Protein AF-A0A960IGG4-F1 (afdb_monomer_lite)

pLDDT: mean 83.11, std 15.31, range [44.19, 98.44]

Radius of gyration: 19.91 Å; chains: 1; bounding box: 47×26×46 Å

Sequence (64 aa):
MRSTDGTWNVPDKPTLDGLEATWVPRWDEAGTYAFDRSAERADVYSIDTPPPTVSGSLHVGHVF

Secondary structure (DSSP, 8-state):
-----------SS---TTHHHHHHHHHHHTTTT---TTS-GGG-----PPPP--SSS--GGG--

Structure (mmCIF, N/CA/C/O backbone):
data_AF-A0A960IGG4-F1
#
_entry.id   AF-A0A960IGG4-F1
#
loop_
_atom_site.group_PDB
_atom_site.id
_atom_site.type_symbol
_atom_site.label_atom_id
_atom_site.label_alt_id
_atom_site.label_comp_id
_atom_site.label_asym_id
_atom_site.label_entity_id
_atom_site.label_seq_id
_atom_site.pdbx_PDB_ins_code
_atom_site.Cartn_x
_atom_site.Cartn_y
_atom_site.Cartn_z
_atom_site.occupancy
_atom_site.B_iso_or_equiv
_atom_site.auth_seq_id
_atom_site.auth_comp_id
_atom_site.auth_asym_id
_atom_site.auth_atom_id
_atom_site.pdbx_PDB_model_num
ATOM 1 N N . MET A 1 1 ? -27.464 11.009 -31.495 1.00 44.19 1 MET A N 1
ATOM 2 C CA . MET A 1 1 ? -26.637 9.823 -31.797 1.00 44.19 1 MET A CA 1
ATOM 3 C C . MET A 1 1 ? -25.182 10.252 -31.652 1.00 44.19 1 MET A C 1
ATOM 5 O O . MET A 1 1 ? -24.715 11.017 -32.482 1.00 44.19 1 MET A O 1
ATOM 9 N N . ARG A 1 2 ? -24.524 9.936 -30.529 1.00 45.50 2 ARG A N 1
ATOM 10 C CA . ARG A 1 2 ? -23.130 10.333 -30.251 1.00 45.50 2 ARG A CA 1
ATOM 11 C C . ARG A 1 2 ? -22.296 9.051 -30.329 1.00 45.50 2 ARG A C 1
ATOM 13 O O . ARG A 1 2 ? -22.510 8.174 -29.502 1.00 45.50 2 ARG A O 1
ATOM 20 N N . SER A 1 3 ? -21.446 8.922 -31.352 1.00 52.69 3 SER A N 1
ATOM 21 C CA . SER A 1 3 ? -20.465 7.831 -31.442 1.00 52.69 3 SER A CA 1
ATOM 22 C C . SER A 1 3 ? -19.314 8.149 -30.496 1.00 52.69 3 SER A C 1
ATOM 24 O O . SER A 1 3 ? -18.772 9.255 -30.544 1.00 52.69 3 SER A O 1
ATOM 26 N N . THR A 1 4 ? -18.968 7.215 -29.620 1.00 54.56 4 THR A N 1
ATOM 27 C CA . THR A 1 4 ? -17.749 7.255 -28.809 1.00 54.56 4 THR A CA 1
ATOM 28 C C . THR A 1 4 ? -16.831 6.148 -29.302 1.00 54.56 4 THR A C 1
ATOM 30 O O . THR A 1 4 ? -16.794 5.068 -28.719 1.00 54.56 4 THR A O 1
ATOM 33 N N . ASP A 1 5 ? -16.101 6.406 -30.383 1.00 59.41 5 ASP A N 1
ATOM 34 C CA . ASP A 1 5 ? -15.009 5.535 -30.815 1.00 59.41 5 ASP A CA 1
ATOM 35 C C . ASP A 1 5 ? -13.763 5.866 -29.982 1.00 59.41 5 ASP A C 1
ATOM 37 O O . ASP A 1 5 ? -12.886 6.626 -30.387 1.00 59.41 5 ASP A O 1
ATOM 41 N N . GLY A 1 6 ? -13.724 5.344 -28.755 1.00 63.44 6 GLY A N 1
ATOM 42 C CA . GLY A 1 6 ? -12.511 5.320 -27.946 1.00 63.44 6 GLY A CA 1
ATOM 43 C C . GLY A 1 6 ? -11.668 4.124 -28.366 1.00 63.44 6 GLY A C 1
ATOM 44 O O . GLY A 1 6 ? -11.943 3.004 -27.943 1.00 63.44 6 GLY A O 1
ATOM 45 N N . THR A 1 7 ? -10.656 4.332 -29.207 1.00 65.38 7 THR A N 1
ATOM 46 C CA . THR A 1 7 ? -9.698 3.276 -29.551 1.00 65.38 7 THR A CA 1
ATOM 47 C C . THR A 1 7 ? -8.880 2.925 -28.311 1.00 65.38 7 THR A C 1
ATOM 49 O O . THR A 1 7 ? -7.960 3.652 -27.930 1.00 65.38 7 THR A O 1
ATOM 52 N N . TRP A 1 8 ? -9.234 1.825 -27.649 1.00 72.75 8 TRP A N 1
ATOM 53 C CA . TRP A 1 8 ? -8.448 1.276 -26.554 1.00 72.75 8 TRP A CA 1
ATOM 54 C C . TRP A 1 8 ? -7.177 0.648 -27.136 1.00 72.75 8 TRP A C 1
ATOM 56 O O . TRP A 1 8 ? -7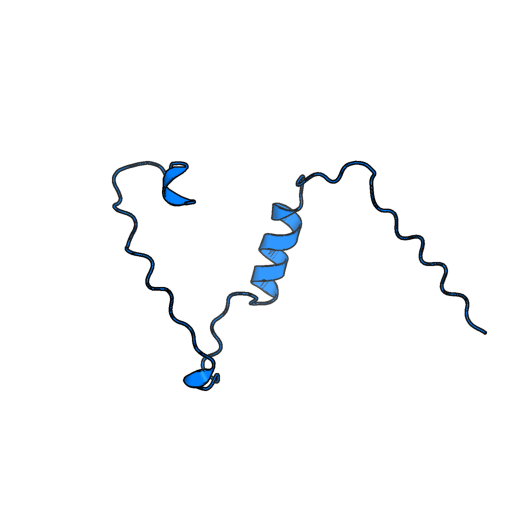.192 -0.474 -27.635 1.00 72.75 8 TRP A O 1
ATOM 66 N N . ASN A 1 9 ? -6.067 1.383 -27.094 1.00 77.75 9 ASN A N 1
ATOM 67 C CA . ASN A 1 9 ? -4.765 0.873 -27.518 1.00 77.75 9 ASN A CA 1
ATOM 68 C C . ASN A 1 9 ? -4.160 0.015 -26.397 1.00 77.75 9 ASN A C 1
ATOM 70 O O . ASN A 1 9 ? -3.477 0.535 -25.515 1.00 77.75 9 ASN A O 1
ATOM 74 N N . VAL A 1 10 ? -4.431 -1.296 -26.418 1.00 78.94 10 VAL A N 1
ATOM 75 C CA . VAL A 1 10 ? -3.685 -2.275 -25.606 1.00 78.94 10 VAL A CA 1
ATOM 76 C C . VAL A 1 10 ? -2.420 -2.675 -26.370 1.00 78.94 10 VAL A C 1
ATOM 78 O O . VAL A 1 10 ? -2.536 -3.089 -27.521 1.00 78.94 10 VAL A O 1
ATOM 81 N N . PRO A 1 11 ? -1.221 -2.580 -25.775 1.00 82.81 11 PRO A N 1
ATOM 82 C CA . PRO A 1 11 ? -0.008 -3.099 -26.397 1.00 82.81 11 PRO A CA 1
ATOM 83 C C . PRO A 1 11 ? -0.004 -4.635 -26.409 1.00 82.81 11 PRO A C 1
ATOM 85 O O . PRO A 1 11 ? -0.395 -5.263 -25.427 1.00 82.81 11 PRO A O 1
ATOM 88 N N . ASP A 1 12 ? 0.537 -5.238 -27.471 1.00 86.38 12 ASP A N 1
ATOM 89 C CA . ASP A 1 12 ? 0.678 -6.702 -27.597 1.00 86.38 12 ASP A CA 1
ATOM 90 C C . ASP A 1 12 ? 1.513 -7.326 -26.467 1.00 86.38 12 ASP A C 1
ATOM 92 O O . ASP A 1 12 ? 1.330 -8.490 -26.107 1.00 86.38 12 ASP A O 1
ATOM 96 N N . LYS A 1 13 ? 2.436 -6.545 -25.887 1.00 87.44 13 LYS A N 1
ATOM 97 C CA . LYS A 1 13 ? 3.209 -6.934 -24.707 1.00 87.44 13 LYS A CA 1
ATOM 98 C C . LYS A 1 13 ? 3.214 -5.804 -23.671 1.00 87.44 13 LYS A C 1
ATOM 100 O O . LYS A 1 13 ? 3.955 -4.837 -23.856 1.00 87.44 13 LYS A O 1
ATOM 105 N N . PRO A 1 14 ? 2.433 -5.904 -22.583 1.00 87.69 14 PRO A N 1
ATOM 106 C CA . PRO A 1 14 ? 2.520 -4.945 -21.488 1.00 87.69 14 PRO A CA 1
ATOM 107 C C . PRO A 1 14 ? 3.884 -5.041 -20.788 1.00 87.69 14 PRO A C 1
ATOM 109 O O . PRO A 1 14 ? 4.472 -6.122 -20.688 1.00 87.69 14 PRO A O 1
ATOM 112 N N . THR A 1 15 ? 4.385 -3.908 -20.296 1.00 89.81 15 THR A N 1
ATOM 113 C CA . THR A 1 15 ? 5.585 -3.835 -19.447 1.00 89.81 15 THR A CA 1
ATOM 114 C C . THR A 1 15 ? 5.242 -3.143 -18.129 1.00 89.81 15 THR A C 1
ATOM 116 O O . THR A 1 15 ? 4.204 -2.491 -18.013 1.00 89.81 15 THR A O 1
ATOM 119 N N . LEU A 1 16 ? 6.093 -3.322 -17.115 1.00 91.31 16 LEU A N 1
ATOM 120 C CA . LEU A 1 16 ? 5.940 -2.665 -15.810 1.00 91.31 16 LEU A CA 1
ATOM 121 C C . LEU A 1 16 ? 6.677 -1.319 -15.738 1.00 91.31 16 LEU A C 1
ATOM 123 O O . LEU A 1 16 ? 6.628 -0.639 -14.712 1.00 91.31 16 LEU A O 1
ATOM 127 N N . ASP A 1 17 ? 7.359 -0.932 -16.817 1.00 92.19 17 ASP A N 1
ATOM 128 C CA . ASP A 1 17 ? 8.226 0.240 -16.842 1.00 92.19 17 ASP A CA 1
ATOM 129 C C . ASP A 1 17 ? 7.431 1.508 -16.518 1.00 92.19 17 ASP A C 1
ATOM 131 O O . ASP A 1 17 ? 6.393 1.794 -17.116 1.00 92.19 17 ASP A O 1
ATOM 135 N N . GLY A 1 18 ? 7.914 2.274 -15.539 1.00 92.38 18 GLY A N 1
ATOM 136 C CA . GLY A 1 18 ? 7.295 3.534 -15.127 1.00 92.38 18 GLY A CA 1
ATOM 137 C C . GLY A 1 18 ? 5.963 3.405 -14.377 1.00 92.38 18 GLY A C 1
ATOM 138 O O . GLY A 1 18 ? 5.442 4.427 -13.922 1.00 92.38 18 GLY A O 1
ATOM 139 N N . LEU A 1 19 ? 5.417 2.194 -14.188 1.00 95.44 19 LEU A N 1
ATOM 140 C CA . LEU A 1 19 ? 4.175 2.010 -13.430 1.00 95.44 19 LEU A CA 1
ATOM 141 C C . LEU A 1 19 ? 4.353 2.387 -11.960 1.00 95.44 19 LEU A C 1
ATOM 143 O O . LEU A 1 19 ? 3.508 3.098 -11.428 1.00 95.44 19 LEU A O 1
ATOM 147 N N . GLU A 1 20 ? 5.460 1.994 -11.326 1.00 95.44 20 GLU A N 1
ATOM 148 C CA . GLU A 1 20 ? 5.744 2.371 -9.934 1.00 95.44 20 GLU A CA 1
ATOM 149 C C . GLU A 1 20 ? 5.833 3.890 -9.775 1.00 95.44 20 GLU A C 1
ATOM 151 O O . GLU A 1 20 ? 5.128 4.472 -8.955 1.00 95.44 20 GLU A O 1
ATOM 156 N N . ALA A 1 21 ? 6.615 4.550 -10.634 1.00 96.75 21 ALA A N 1
ATOM 157 C CA . ALA A 1 21 ? 6.758 6.005 -10.633 1.00 96.75 21 ALA A CA 1
ATOM 158 C C . ALA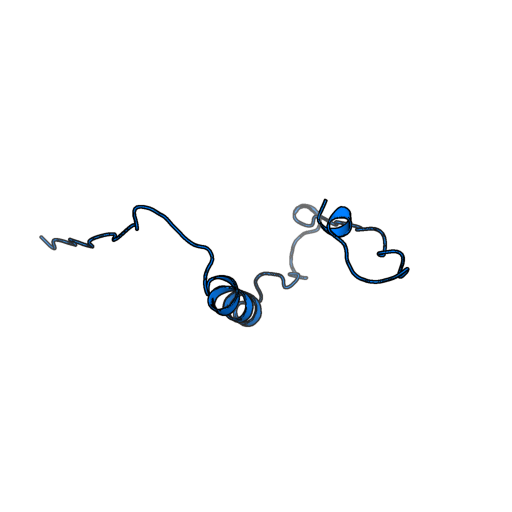 A 1 21 ? 5.429 6.740 -10.882 1.00 96.75 21 ALA A C 1
ATOM 160 O O . ALA A 1 21 ? 5.270 7.884 -10.467 1.00 96.75 21 ALA A O 1
ATOM 161 N N . THR A 1 22 ? 4.471 6.093 -11.550 1.00 96.12 22 THR A N 1
ATOM 162 C CA . THR A 1 22 ? 3.139 6.653 -11.796 1.00 96.12 22 THR A CA 1
ATOM 163 C C . THR A 1 22 ? 2.191 6.413 -10.626 1.00 96.12 22 THR A C 1
ATOM 165 O O . THR A 1 22 ? 1.467 7.322 -10.224 1.00 96.12 22 THR A O 1
ATOM 168 N N . TRP A 1 23 ? 2.135 5.186 -10.110 1.00 97.56 23 TRP A N 1
ATOM 169 C CA . TRP A 1 23 ? 1.078 4.762 -9.194 1.00 97.56 23 TRP A CA 1
ATOM 170 C C . TRP A 1 23 ? 1.418 4.980 -7.730 1.00 97.56 23 TRP A C 1
ATOM 172 O O . TRP A 1 23 ? 0.520 5.355 -6.984 1.00 97.56 23 TRP A O 1
ATOM 182 N N . VAL A 1 24 ? 2.686 4.842 -7.330 1.00 97.62 24 VAL A N 1
ATOM 183 C CA . VAL A 1 24 ? 3.116 5.119 -5.951 1.00 97.62 24 VAL A CA 1
ATOM 184 C C . VAL A 1 24 ? 2.704 6.528 -5.498 1.00 97.62 24 VAL A C 1
ATOM 186 O O . VAL A 1 24 ? 1.978 6.617 -4.508 1.00 97.62 24 VAL A O 1
ATOM 189 N N . PRO A 1 25 ? 3.060 7.623 -6.205 1.00 98.06 25 PRO A N 1
ATOM 190 C CA . PRO A 1 25 ? 2.663 8.962 -5.770 1.00 98.06 25 PRO A CA 1
ATOM 191 C C . PRO A 1 25 ? 1.147 9.168 -5.830 1.00 98.06 25 PRO A C 1
ATOM 193 O O . PRO A 1 25 ? 0.575 9.771 -4.932 1.00 98.06 25 PRO A O 1
ATOM 196 N N . ARG A 1 26 ? 0.462 8.617 -6.841 1.00 98.44 26 ARG A N 1
ATOM 197 C CA . ARG A 1 26 ? -1.000 8.745 -6.957 1.00 98.44 26 ARG A CA 1
ATOM 198 C C . ARG A 1 26 ? -1.740 8.069 -5.810 1.00 98.44 26 ARG A C 1
ATOM 200 O O . ARG A 1 26 ? -2.739 8.601 -5.335 1.00 98.44 26 ARG A O 1
ATOM 207 N N . TRP A 1 27 ? -1.296 6.885 -5.397 1.00 98.38 27 TRP A N 1
ATOM 208 C CA . TRP A 1 27 ? -1.917 6.174 -4.286 1.00 98.38 27 TRP A CA 1
ATOM 209 C C . TRP A 1 27 ? -1.668 6.870 -2.954 1.00 98.38 27 TRP A C 1
ATOM 211 O O . TRP A 1 27 ? -2.583 6.890 -2.129 1.00 98.38 27 TRP A O 1
ATOM 221 N N . ASP A 1 28 ? -0.483 7.456 -2.777 1.00 97.75 28 ASP A N 1
ATOM 222 C CA . ASP A 1 28 ? -0.139 8.276 -1.614 1.00 97.75 28 ASP A CA 1
ATOM 223 C C . ASP A 1 28 ? -1.016 9.535 -1.541 1.00 97.75 28 ASP A C 1
ATOM 225 O O . ASP A 1 28 ? -1.724 9.741 -0.557 1.00 97.75 28 ASP A O 1
ATOM 229 N N . GLU A 1 29 ? -1.086 10.307 -2.631 1.00 98.00 29 GLU A N 1
ATOM 230 C CA . GLU A 1 29 ? -1.940 11.500 -2.745 1.00 98.00 29 GLU A CA 1
ATOM 231 C C . GLU A 1 29 ? -3.425 11.188 -2.505 1.00 98.00 29 GLU A C 1
ATOM 233 O O . GLU A 1 29 ? -4.138 11.970 -1.875 1.00 98.00 29 GLU A O 1
ATOM 238 N N . ALA A 1 30 ? -3.900 10.038 -2.988 1.00 98.06 30 ALA A N 1
ATOM 239 C CA . ALA A 1 30 ? -5.274 9.588 -2.785 1.00 98.06 30 ALA A CA 1
ATOM 240 C C . ALA A 1 30 ? -5.531 8.999 -1.385 1.00 98.06 30 ALA A C 1
ATOM 242 O O . ALA A 1 30 ? -6.679 8.692 -1.065 1.00 98.06 30 ALA A O 1
ATOM 243 N N . GLY A 1 31 ? -4.494 8.791 -0.566 1.00 97.38 31 GLY A N 1
ATOM 244 C CA . GLY A 1 31 ? -4.619 8.121 0.728 1.00 97.38 31 GLY A CA 1
ATOM 245 C C . GLY A 1 31 ? -5.112 6.676 0.606 1.00 97.38 31 GLY A C 1
ATOM 246 O O . GLY A 1 31 ? -5.819 6.195 1.485 1.00 97.38 31 GLY A O 1
ATOM 247 N N . THR A 1 32 ? -4.756 5.975 -0.477 1.00 97.50 32 THR A N 1
ATOM 248 C CA . THR A 1 32 ? -5.307 4.647 -0.838 1.00 97.50 32 THR A CA 1
ATOM 249 C C . THR A 1 32 ? -5.125 3.606 0.269 1.00 97.50 32 THR A C 1
ATOM 251 O O . THR A 1 32 ? -5.958 2.719 0.432 1.00 97.50 32 THR A O 1
ATOM 254 N N . TYR A 1 33 ? -4.044 3.722 1.041 1.00 93.94 33 TYR A N 1
ATOM 255 C CA . TYR A 1 33 ? -3.719 2.821 2.150 1.00 93.94 33 TYR A CA 1
ATOM 256 C C . TYR A 1 33 ? -3.973 3.447 3.531 1.00 93.94 33 TYR A C 1
ATOM 258 O O . TYR A 1 33 ? -3.594 2.867 4.549 1.00 93.94 33 TYR A O 1
ATOM 266 N N . ALA A 1 34 ? -4.576 4.639 3.593 1.00 96.12 34 ALA A N 1
ATOM 267 C CA . ALA A 1 34 ? -4.879 5.298 4.855 1.00 96.12 34 ALA A CA 1
ATOM 268 C C . ALA A 1 34 ? -6.009 4.558 5.583 1.00 96.12 34 ALA A C 1
ATOM 270 O O . ALA A 1 34 ? -7.043 4.236 5.004 1.00 96.12 34 ALA A O 1
ATOM 271 N N . PHE A 1 35 ? 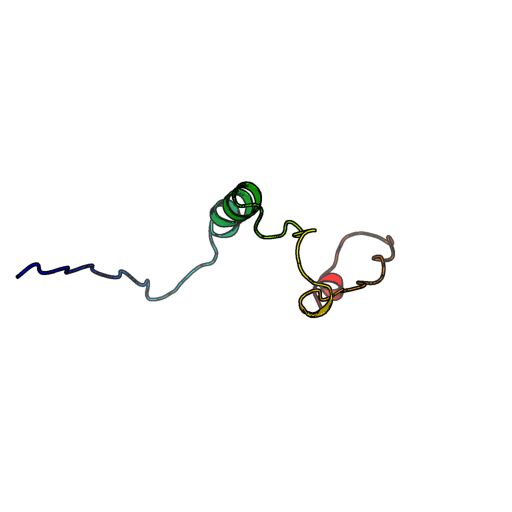-5.818 4.302 6.877 1.00 95.19 35 PHE A N 1
ATOM 272 C CA . PHE A 1 35 ? -6.835 3.641 7.686 1.00 95.19 35 PHE A CA 1
ATOM 273 C C . PHE A 1 35 ? -8.002 4.589 7.989 1.00 95.19 35 PHE A C 1
ATOM 275 O O . PHE A 1 35 ? -7.814 5.629 8.632 1.00 95.19 35 PHE A O 1
ATOM 282 N N . ASP A 1 36 ? -9.210 4.200 7.580 1.00 95.38 36 ASP A N 1
ATOM 283 C CA . ASP A 1 36 ? -10.439 4.895 7.950 1.00 95.38 36 ASP A CA 1
ATOM 284 C C . ASP A 1 36 ? -10.841 4.541 9.389 1.00 95.38 36 ASP A C 1
ATOM 286 O O . ASP A 1 36 ? -11.305 3.443 9.690 1.00 95.38 36 ASP A O 1
ATOM 290 N N . ARG A 1 37 ? -10.679 5.508 10.297 1.00 94.69 37 ARG A N 1
ATOM 291 C CA . ARG A 1 37 ? -11.035 5.352 11.716 1.00 94.69 37 ARG A CA 1
ATOM 292 C C . ARG A 1 37 ? -12.538 5.379 11.986 1.00 94.69 37 ARG A C 1
ATOM 294 O O . ARG A 1 37 ? -12.929 5.119 13.121 1.00 94.69 37 ARG A O 1
ATOM 301 N N . SER A 1 38 ? -13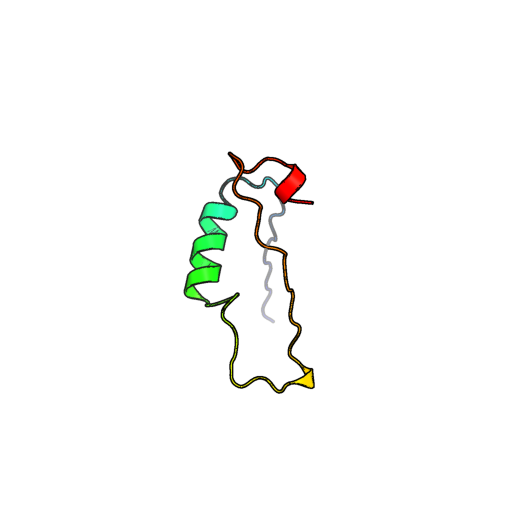.352 5.743 10.999 1.00 96.88 38 SER A N 1
ATOM 302 C CA . SER A 1 38 ? -14.811 5.757 11.119 1.00 96.88 38 SER A CA 1
ATOM 303 C C . SER A 1 38 ? -15.461 4.424 10.744 1.00 96.88 38 SER A C 1
ATOM 305 O O . SER A 1 38 ? -16.647 4.248 11.009 1.00 96.88 38 SER A O 1
ATOM 307 N N . ALA A 1 39 ? -14.695 3.484 10.179 1.00 96.25 39 ALA A N 1
ATOM 308 C CA . ALA A 1 39 ? -15.193 2.167 9.808 1.00 96.25 39 ALA A CA 1
ATOM 309 C C . ALA A 1 39 ? -15.684 1.372 11.030 1.00 96.25 39 ALA A C 1
ATOM 311 O O . ALA A 1 39 ? -15.044 1.342 12.088 1.00 96.25 39 ALA A O 1
ATOM 312 N N . GLU A 1 40 ? -16.811 0.683 10.864 1.00 97.69 40 GLU A N 1
ATOM 313 C CA . GLU A 1 40 ? -17.352 -0.214 11.880 1.00 97.69 40 GLU A CA 1
ATOM 314 C C . GLU A 1 40 ? -16.427 -1.417 12.084 1.00 97.69 40 GLU A C 1
ATOM 316 O O . GLU A 1 40 ? -15.801 -1.923 11.153 1.00 97.69 40 GLU A O 1
ATOM 321 N N . ARG A 1 41 ? -16.367 -1.945 13.313 1.00 94.38 41 ARG A N 1
ATOM 322 C CA . ARG A 1 41 ? -15.446 -3.047 13.654 1.00 94.38 41 ARG A CA 1
ATOM 323 C C . ARG A 1 41 ? -15.631 -4.289 12.770 1.00 94.38 41 ARG A C 1
ATOM 325 O O . ARG A 1 41 ? -14.664 -5.016 12.567 1.00 94.38 41 ARG A O 1
ATOM 332 N N . ALA A 1 42 ? -16.848 -4.540 12.286 1.00 96.88 42 ALA A N 1
ATOM 333 C CA . ALA A 1 42 ? -17.157 -5.669 11.409 1.00 96.88 42 ALA A CA 1
ATOM 334 C C . ALA A 1 42 ? -16.484 -5.567 10.027 1.00 96.88 42 ALA A C 1
ATOM 336 O O . ALA A 1 42 ? -16.229 -6.599 9.412 1.00 96.88 42 ALA A O 1
ATOM 337 N N . ASP A 1 43 ? -16.143 -4.352 9.590 1.00 96.50 43 ASP A N 1
ATOM 338 C CA . ASP A 1 43 ? -15.494 -4.069 8.305 1.00 96.50 43 ASP A CA 1
ATOM 339 C C . ASP A 1 43 ? -13.964 -3.936 8.438 1.00 96.50 43 ASP A C 1
ATOM 341 O O . ASP A 1 43 ? -13.253 -3.742 7.451 1.00 96.50 43 ASP A O 1
ATOM 345 N N . VAL A 1 44 ? -13.430 -4.052 9.660 1.00 96.00 44 VAL A N 1
ATOM 346 C CA . VAL A 1 44 ? -11.995 -3.936 9.940 1.00 96.00 44 VAL A CA 1
ATOM 347 C C . VAL A 1 44 ? -11.332 -5.310 9.934 1.00 96.00 44 VAL A C 1
ATOM 349 O O . VAL A 1 44 ? -11.627 -6.173 10.764 1.00 96.00 44 VAL A O 1
ATOM 352 N N . TYR A 1 45 ? -10.341 -5.469 9.060 1.00 94.12 45 TYR A N 1
ATOM 353 C CA . TYR A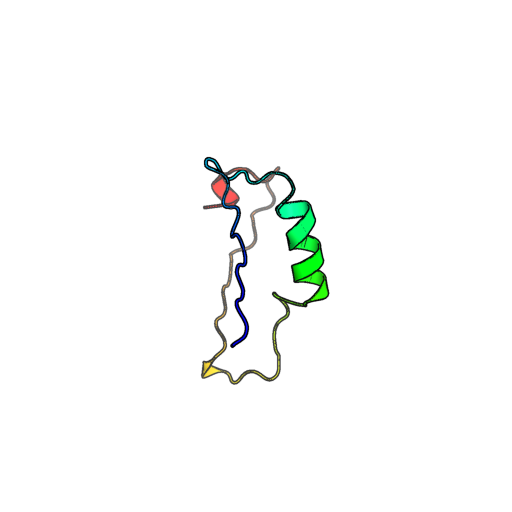 1 45 ? -9.409 -6.593 9.072 1.00 94.12 45 TYR A CA 1
ATOM 354 C C . TYR A 1 45 ? -8.033 -6.141 9.577 1.00 94.12 45 TYR A C 1
ATOM 356 O O . TYR A 1 45 ? -7.543 -5.083 9.189 1.00 94.12 45 TYR A O 1
ATOM 364 N N . SER A 1 46 ? -7.407 -6.937 10.449 1.00 91.75 46 SER A N 1
ATOM 365 C CA . SER A 1 46 ? -6.088 -6.642 11.020 1.00 91.75 46 SER A CA 1
ATOM 366 C C . SER A 1 46 ? -5.089 -7.701 10.582 1.00 91.75 46 SER A C 1
ATOM 368 O O . SER A 1 46 ? -5.301 -8.888 10.824 1.00 91.75 46 SER A O 1
ATOM 370 N N . ILE A 1 47 ? -3.986 -7.262 9.981 1.00 90.81 47 ILE A N 1
ATOM 371 C CA . ILE A 1 47 ? -2.864 -8.118 9.596 1.00 90.81 47 ILE A CA 1
ATOM 372 C C . ILE A 1 47 ? -1.705 -7.783 10.532 1.00 90.81 47 ILE A C 1
ATOM 374 O O . ILE A 1 47 ? -1.143 -6.696 10.450 1.00 90.81 47 ILE A O 1
ATOM 378 N N . ASP A 1 48 ? -1.366 -8.705 11.429 1.00 86.06 48 ASP A N 1
ATOM 379 C CA . ASP A 1 48 ? -0.196 -8.589 12.302 1.00 86.06 48 ASP A CA 1
ATOM 380 C C . ASP A 1 48 ? 0.989 -9.285 11.626 1.00 86.06 48 ASP A C 1
ATOM 382 O O . ASP A 1 48 ? 1.243 -10.472 11.838 1.00 86.06 48 ASP A O 1
ATOM 386 N N . THR A 1 49 ? 1.659 -8.583 10.707 1.00 80.31 49 THR A N 1
ATOM 387 C CA . THR A 1 49 ? 2.891 -9.109 10.111 1.00 80.31 49 THR A CA 1
ATOM 388 C C . THR A 1 49 ? 3.986 -9.080 11.179 1.00 80.31 49 THR A C 1
ATOM 390 O O . THR A 1 49 ? 4.310 -7.983 11.650 1.00 80.31 49 THR A O 1
ATOM 393 N N . PRO A 1 50 ? 4.569 -10.231 11.569 1.00 75.81 50 PRO A N 1
ATOM 394 C CA . PRO A 1 50 ? 5.600 -10.261 12.596 1.00 75.81 50 PRO A CA 1
ATOM 395 C C . PRO A 1 50 ? 6.754 -9.334 12.192 1.00 75.81 50 PRO A C 1
ATOM 397 O O . PRO A 1 50 ? 7.099 -9.277 11.006 1.00 75.81 50 PRO A O 1
ATOM 400 N N . PRO A 1 51 ? 7.342 -8.587 13.144 1.00 71.44 51 PRO A N 1
ATOM 401 C CA . PRO A 1 51 ? 8.380 -7.621 12.828 1.00 71.44 51 PRO A CA 1
ATOM 402 C C . PRO A 1 51 ? 9.514 -8.329 12.083 1.00 71.44 51 PRO A C 1
ATOM 404 O O . PRO A 1 51 ? 9.965 -9.386 12.543 1.00 71.44 51 PRO A O 1
ATOM 407 N N . PRO A 1 52 ? 9.986 -7.781 10.946 1.00 68.50 52 PRO A N 1
ATOM 408 C CA . PRO A 1 52 ? 11.099 -8.385 10.241 1.00 68.50 52 PRO A CA 1
ATOM 409 C C . PRO A 1 52 ? 12.283 -8.412 11.204 1.00 68.50 52 PRO A C 1
ATOM 411 O O . PRO A 1 52 ? 12.682 -7.379 11.747 1.00 68.50 52 PRO A O 1
ATOM 414 N N . THR A 1 53 ? 12.829 -9.598 11.473 1.00 70.44 53 THR A N 1
ATOM 415 C CA . THR A 1 53 ? 14.072 -9.696 12.236 1.00 70.44 53 THR A CA 1
ATOM 416 C C . THR A 1 53 ? 15.136 -8.927 11.463 1.00 70.44 53 THR A C 1
ATOM 418 O O . THR A 1 53 ? 15.485 -9.311 10.348 1.00 70.44 53 THR A O 1
ATOM 421 N N . VAL A 1 54 ? 15.627 -7.823 12.029 1.00 57.94 54 VAL A N 1
ATOM 422 C CA . VAL A 1 54 ? 16.582 -6.927 11.365 1.00 57.94 54 VAL A CA 1
ATOM 423 C C . VAL A 1 54 ? 17.975 -7.566 11.398 1.00 57.94 54 VAL A C 1
ATOM 425 O O . VAL A 1 54 ? 18.805 -7.232 12.237 1.00 57.94 54 VAL A O 1
ATOM 428 N N . SER A 1 55 ? 18.225 -8.552 10.536 1.00 56.72 55 SER A N 1
ATOM 429 C CA . SER A 1 55 ? 19.510 -9.267 10.448 1.00 56.72 55 SER A CA 1
ATOM 430 C C . SER A 1 55 ? 20.326 -8.923 9.193 1.00 56.72 55 SER A C 1
ATOM 432 O O . SER A 1 55 ? 21.401 -9.486 8.991 1.00 56.72 55 SER A O 1
ATOM 434 N N . GLY A 1 56 ? 19.874 -7.972 8.368 1.00 69.44 56 GLY A N 1
ATOM 435 C CA . GLY A 1 56 ? 20.574 -7.557 7.150 1.00 69.44 56 GLY A CA 1
ATOM 436 C C . GLY A 1 56 ? 19.648 -6.913 6.117 1.00 69.44 56 GLY A C 1
ATOM 437 O O . GLY A 1 56 ? 18.610 -6.355 6.461 1.00 69.44 56 GLY A O 1
ATOM 438 N N . SER A 1 57 ? 20.036 -6.975 4.842 1.00 71.62 57 SER A N 1
ATOM 439 C CA . SER A 1 57 ? 19.239 -6.481 3.713 1.00 71.62 57 SER A CA 1
ATOM 440 C C . SER A 1 57 ? 17.981 -7.326 3.481 1.00 71.62 57 SER A C 1
ATOM 442 O O . SER A 1 57 ? 18.015 -8.551 3.611 1.00 71.62 57 SER A O 1
ATOM 444 N N . LEU A 1 58 ? 16.895 -6.671 3.060 1.00 73.44 58 LEU A N 1
ATOM 445 C CA . LEU A 1 58 ? 15.687 -7.329 2.557 1.00 73.44 58 LEU A CA 1
ATOM 446 C C . LEU A 1 58 ? 16.066 -8.258 1.394 1.00 73.44 58 LEU A C 1
ATOM 448 O O . LEU A 1 58 ? 16.572 -7.812 0.366 1.00 73.44 58 LEU A O 1
ATOM 452 N N . HIS A 1 59 ? 15.838 -9.555 1.569 1.00 78.75 59 HIS A N 1
ATOM 453 C CA . HIS A 1 59 ? 15.974 -10.560 0.515 1.00 78.75 59 HIS A CA 1
ATOM 454 C C . HIS A 1 59 ? 14.595 -11.086 0.121 1.00 78.75 59 HIS A C 1
ATOM 456 O O . HIS A 1 59 ? 13.622 -10.878 0.841 1.00 78.75 59 HIS A O 1
ATOM 462 N N . VAL A 1 60 ? 14.515 -11.818 -0.995 1.00 74.75 60 VAL A N 1
ATOM 463 C CA . VAL A 1 60 ? 13.248 -12.295 -1.584 1.00 74.75 60 VAL A CA 1
ATOM 464 C C . VAL A 1 60 ? 12.329 -13.025 -0.589 1.00 74.75 60 VAL A C 1
ATOM 466 O O . VAL A 1 60 ? 11.118 -12.945 -0.698 1.00 74.75 60 VAL A O 1
ATOM 469 N N . GLY A 1 61 ? 12.898 -13.663 0.436 1.00 74.81 61 GLY A N 1
ATOM 470 C CA . GLY A 1 61 ? 12.152 -14.313 1.519 1.00 74.81 61 GLY A CA 1
ATOM 471 C C . GLY A 1 61 ? 11.327 -13.375 2.413 1.00 74.81 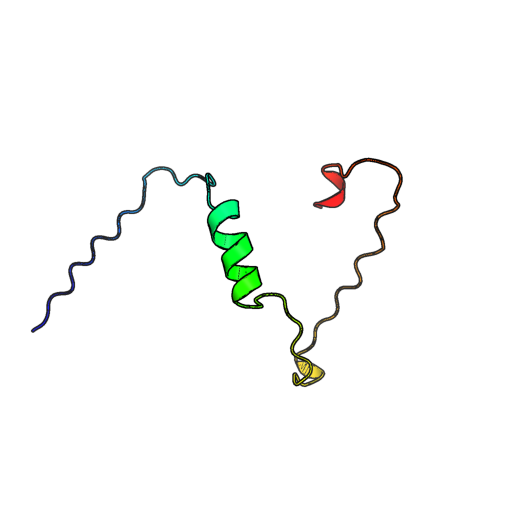61 GLY A C 1
ATOM 472 O O . GLY A 1 61 ? 10.548 -13.878 3.202 1.00 74.81 61 GLY A O 1
ATOM 473 N N . HIS A 1 62 ? 11.476 -12.049 2.302 1.00 66.00 62 HIS A N 1
ATOM 474 C CA . HIS A 1 62 ? 10.590 -11.064 2.943 1.00 66.00 62 HIS A CA 1
ATOM 475 C C . HIS A 1 62 ? 9.335 -10.745 2.112 1.00 66.00 62 HIS A C 1
ATOM 477 O O . HIS A 1 62 ? 8.424 -10.100 2.618 1.00 66.00 62 HIS A O 1
ATOM 483 N N . VAL A 1 63 ? 9.304 -11.134 0.832 1.00 70.25 63 VAL A N 1
ATOM 484 C CA . VAL A 1 63 ? 8.198 -10.845 -0.103 1.00 70.25 63 VAL A CA 1
ATOM 485 C C . VAL A 1 63 ? 7.217 -12.029 -0.201 1.00 70.25 63 VAL A C 1
ATOM 487 O O . VAL A 1 63 ? 6.204 -11.927 -0.889 1.00 70.25 63 VAL A O 1
ATOM 490 N N . PHE A 1 64 ? 7.494 -13.139 0.492 1.00 58.78 64 PHE A N 1
ATOM 491 C CA . PHE A 1 64 ? 6.692 -14.366 0.474 1.00 58.78 64 PHE A CA 1
ATOM 492 C C . PHE A 1 64 ? 6.003 -14.641 1.807 1.00 58.78 64 PHE A C 1
ATOM 494 O O . PHE A 1 64 ? 6.624 -14.365 2.857 1.00 58.78 64 PHE A O 1
#

Foldseek 3Di:
DDDDPPPPDDDPDDDCPCVCVVVVVVCVVVVVVPDDPPDDPVPDDDDDDDPPPPPDDDDPVVVD